Protein AF-A0A938E0W3-F1 (afdb_monomer_lite)

Secondary structure (DSSP, 8-state):
------EEEEEEEETTEEEEEEE--TTS----HHHH--

Sequence (38 aa):
PDGTRIVVEVADVRGRQVRLAVTAPPEVAVTRQEVSGR

Radius of gyration: 12.6 Å; chains: 1; bounding box: 26×25×29 Å

Foldseek 3Di:
DPDWDKDWDFPDDDPPDTDIDIDGPPVDDDDDPVVVVD

Structure (mmCIF, N/CA/C/O backbone):
data_AF-A0A938E0W3-F1
#
_entry.id   AF-A0A938E0W3-F1
#
loop_
_atom_site.group_PDB
_atom_site.id
_atom_site.type_symbol
_atom_site.label_atom_id
_atom_site.label_alt_id
_atom_site.label_comp_id
_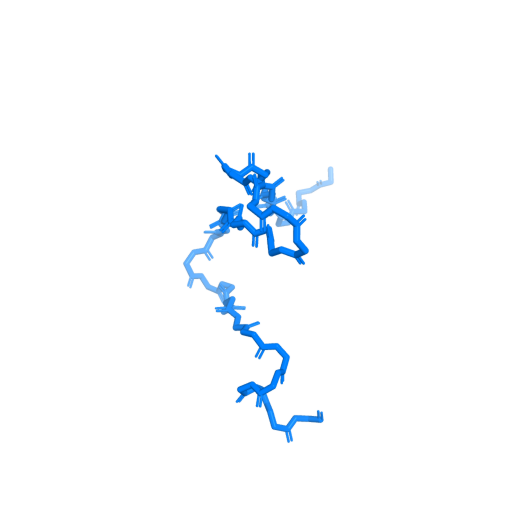atom_site.label_asym_id
_atom_site.label_entity_id
_atom_site.label_seq_id
_atom_site.pdbx_PDB_ins_code
_atom_site.Cartn_x
_atom_site.Cartn_y
_atom_site.Cartn_z
_atom_site.occupancy
_atom_site.B_iso_or_equiv
_atom_site.auth_seq_id
_atom_site.auth_comp_id
_atom_site.auth_asym_id
_atom_site.auth_atom_id
_atom_site.pdbx_PDB_model_num
ATOM 1 N N . PRO A 1 1 ? 16.980 13.644 -11.458 1.00 47.56 1 PRO A N 1
ATOM 2 C CA . PRO A 1 1 ? 17.533 12.482 -10.732 1.00 47.56 1 PRO A CA 1
ATOM 3 C C . PRO A 1 1 ? 16.499 11.358 -10.741 1.00 47.56 1 PRO A C 1
ATOM 5 O O . PRO A 1 1 ? 15.509 11.422 -10.016 1.00 47.56 1 PRO A O 1
ATOM 8 N N . ASP A 1 2 ? 16.698 10.399 -11.639 1.00 59.69 2 ASP A N 1
ATOM 9 C CA . ASP A 1 2 ? 15.757 9.315 -11.920 1.00 59.69 2 ASP A CA 1
ATOM 10 C C . ASP A 1 2 ? 15.868 8.253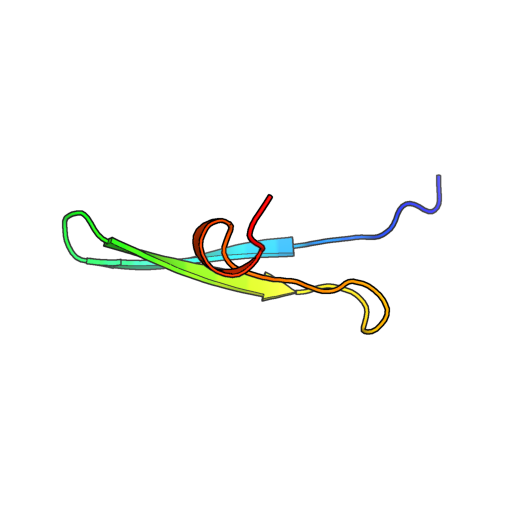 -10.821 1.00 59.69 2 ASP A C 1
ATOM 12 O O . ASP A 1 2 ? 16.547 7.240 -10.951 1.00 59.69 2 ASP A O 1
ATOM 16 N N . GLY A 1 3 ? 15.284 8.561 -9.664 1.00 72.38 3 GLY A N 1
ATOM 17 C CA . GLY A 1 3 ? 15.188 7.643 -8.537 1.00 72.38 3 GLY A CA 1
ATOM 18 C C . GLY A 1 3 ? 13.953 6.756 -8.656 1.00 72.38 3 GLY A C 1
ATOM 19 O O . GLY A 1 3 ? 12.896 7.203 -9.104 1.00 72.38 3 GLY A O 1
ATOM 20 N N . THR A 1 4 ? 14.070 5.508 -8.205 1.00 81.44 4 THR A N 1
ATOM 21 C CA . THR A 1 4 ? 12.936 4.591 -8.059 1.00 81.44 4 THR A CA 1
ATOM 22 C C . THR A 1 4 ? 11.862 5.220 -7.173 1.00 81.44 4 THR A C 1
ATOM 24 O O . THR A 1 4 ? 12.085 5.483 -5.991 1.00 81.44 4 THR A O 1
ATOM 27 N N . ARG A 1 5 ? 10.679 5.472 -7.743 1.00 91.12 5 ARG A N 1
ATOM 28 C CA . ARG A 1 5 ? 9.548 6.044 -7.010 1.00 91.12 5 ARG A CA 1
ATOM 29 C C . ARG A 1 5 ? 8.782 4.937 -6.298 1.00 91.12 5 ARG A C 1
ATOM 31 O O . ARG A 1 5 ? 8.155 4.103 -6.942 1.00 91.12 5 ARG A O 1
ATOM 38 N N . ILE A 1 6 ? 8.788 4.983 -4.972 1.00 94.69 6 ILE A N 1
ATOM 39 C CA . ILE A 1 6 ? 7.930 4.162 -4.118 1.00 94.69 6 ILE A CA 1
ATOM 40 C C . ILE A 1 6 ? 6.908 5.095 -3.476 1.00 94.69 6 ILE A C 1
ATOM 42 O O . ILE A 1 6 ? 7.270 6.143 -2.942 1.00 94.69 6 ILE A O 1
ATOM 46 N N . VAL A 1 7 ? 5.631 4.731 -3.547 1.00 96.44 7 VAL A N 1
ATOM 47 C CA . VAL A 1 7 ? 4.534 5.475 -2.919 1.00 96.44 7 VAL A CA 1
ATOM 48 C C . VAL A 1 7 ? 3.926 4.599 -1.836 1.00 96.44 7 VAL A C 1
ATOM 50 O O . VAL A 1 7 ? 3.578 3.448 -2.093 1.00 96.44 7 VAL A O 1
ATOM 53 N N . VAL A 1 8 ? 3.809 5.141 -0.626 1.00 97.25 8 VAL A N 1
ATOM 54 C CA . VAL A 1 8 ? 3.167 4.475 0.509 1.00 97.25 8 VAL A CA 1
ATOM 55 C C . VAL A 1 8 ? 1.992 5.326 0.956 1.00 97.25 8 VAL A C 1
ATOM 57 O O . VAL A 1 8 ? 2.158 6.508 1.251 1.00 97.25 8 VAL A O 1
ATOM 60 N N . GLU A 1 9 ? 0.815 4.720 1.025 1.00 98.19 9 GLU A N 1
ATOM 61 C CA . GLU A 1 9 ? -0.427 5.383 1.410 1.00 98.19 9 GLU A CA 1
ATOM 62 C C . GLU A 1 9 ? -1.045 4.690 2.623 1.00 98.19 9 GLU A C 1
ATOM 64 O O . GLU A 1 9 ? -1.024 3.461 2.748 1.00 98.19 9 GLU A O 1
ATOM 69 N N . VAL A 1 10 ? -1.633 5.488 3.514 1.00 97.69 10 VAL A N 1
ATOM 70 C CA . VAL A 1 10 ? -2.478 4.979 4.595 1.00 97.69 10 VAL A CA 1
ATOM 71 C C . VAL A 1 10 ? -3.863 4.723 4.015 1.00 97.69 10 VAL A C 1
ATOM 73 O O . VAL A 1 10 ? -4.611 5.658 3.749 1.00 97.69 10 VAL A O 1
ATOM 76 N N . ALA A 1 11 ? -4.194 3.451 3.812 1.00 97.50 11 ALA A N 1
ATOM 77 C CA . ALA A 1 11 ? -5.478 3.050 3.250 1.00 97.50 11 ALA A CA 1
ATOM 78 C C . ALA A 1 11 ? -6.587 2.985 4.313 1.00 97.50 11 ALA A C 1
ATOM 80 O O . ALA A 1 11 ? -7.752 3.205 3.997 1.00 97.50 11 ALA A O 1
ATOM 81 N N . ASP A 1 12 ? -6.241 2.632 5.556 1.00 97.94 12 ASP A N 1
ATOM 82 C CA . ASP A 1 12 ? -7.192 2.512 6.669 1.00 97.94 12 ASP A CA 1
ATOM 83 C C . ASP A 1 12 ? -6.458 2.540 8.022 1.00 97.94 12 ASP A C 1
ATOM 85 O O . ASP A 1 12 ? -5.309 2.092 8.124 1.00 97.94 12 ASP A O 1
ATOM 89 N N . VAL A 1 13 ? -7.132 3.005 9.074 1.00 98.00 13 VAL A N 1
ATOM 90 C CA . VAL A 1 13 ? -6.643 2.990 10.460 1.00 98.00 13 VAL A CA 1
ATOM 91 C C . VAL A 1 13 ? -7.708 2.365 11.356 1.00 98.00 13 VAL A C 1
ATOM 93 O O . VAL A 1 13 ? -8.808 2.889 11.505 1.00 98.00 13 VAL A O 1
ATOM 96 N N . ARG A 1 14 ? -7.365 1.248 12.004 1.00 97.75 14 ARG A N 1
ATOM 97 C CA . ARG A 1 14 ? -8.249 0.499 12.908 1.00 97.75 14 ARG A CA 1
ATOM 98 C C . ARG A 1 14 ? -7.619 0.387 14.285 1.00 97.75 14 ARG A C 1
ATOM 100 O O . ARG A 1 14 ? -6.886 -0.559 14.583 1.00 97.75 14 ARG A O 1
ATOM 107 N N . GLY A 1 15 ? -7.903 1.370 15.134 1.00 96.62 15 GLY A N 1
ATOM 108 C CA . GLY A 1 15 ? -7.324 1.453 16.472 1.00 96.62 15 GLY A CA 1
ATOM 109 C C . GLY A 1 15 ? -5.797 1.505 16.402 1.00 96.62 15 GLY A C 1
ATOM 110 O O . GLY A 1 15 ? -5.232 2.491 15.946 1.00 96.62 15 GLY A O 1
ATOM 111 N N . ARG A 1 16 ? -5.131 0.429 16.838 1.00 97.00 16 ARG A N 1
ATOM 112 C CA . ARG A 1 16 ? -3.659 0.310 16.822 1.00 97.00 16 ARG A CA 1
ATOM 113 C C . ARG A 1 16 ? -3.087 -0.298 15.537 1.00 97.00 16 ARG A C 1
ATOM 115 O O . ARG A 1 16 ? -1.876 -0.457 15.440 1.00 97.00 16 ARG A O 1
ATOM 122 N N . GLN A 1 17 ? -3.930 -0.677 14.579 1.00 97.31 17 GLN A N 1
ATOM 123 C CA . GLN A 1 17 ? -3.501 -1.271 13.314 1.00 97.31 17 GLN A CA 1
ATOM 124 C C . GLN A 1 17 ? -3.664 -0.267 12.173 1.00 97.31 17 GLN A C 1
ATOM 126 O O . GLN A 1 17 ? -4.674 0.430 12.094 1.00 97.31 17 GLN A O 1
ATOM 131 N N . VAL A 1 18 ? -2.691 -0.232 11.262 1.00 97.88 18 VAL A N 1
ATOM 132 C CA . VAL A 1 18 ? -2.723 0.597 10.051 1.00 97.88 18 VAL A CA 1
ATOM 133 C C . VAL A 1 18 ? -2.626 -0.309 8.830 1.00 97.88 18 VAL A C 1
ATOM 135 O O . VAL A 1 18 ? -1.755 -1.179 8.763 1.00 97.88 18 VAL A O 1
ATOM 138 N N . ARG A 1 19 ? -3.512 -0.109 7.851 1.00 97.81 19 ARG A N 1
ATOM 139 C CA . ARG A 1 19 ? -3.407 -0.743 6.536 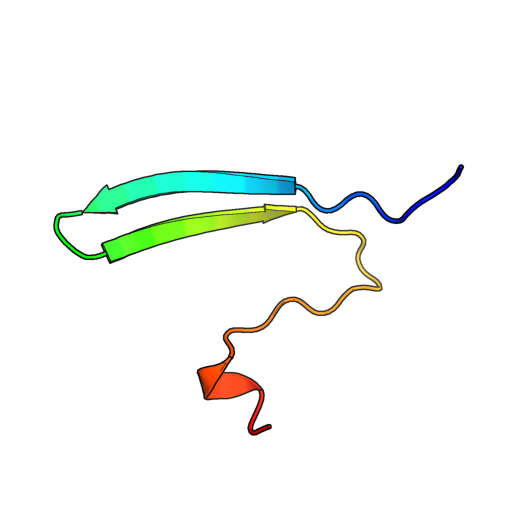1.00 97.81 19 ARG A CA 1
ATOM 140 C C . ARG A 1 19 ? -2.625 0.179 5.609 1.00 97.81 19 ARG A C 1
ATOM 142 O O . ARG A 1 19 ? -3.070 1.288 5.327 1.00 97.81 19 ARG A O 1
ATOM 149 N N . LEU A 1 20 ? -1.488 -0.303 5.118 1.00 97.88 20 LEU A N 1
ATOM 150 C CA . LEU A 1 20 ? -0.663 0.404 4.141 1.00 97.88 20 LEU A CA 1
ATOM 151 C C . LEU A 1 20 ? -0.906 -0.160 2.740 1.00 97.88 20 LEU A C 1
ATOM 153 O O . LEU A 1 20 ? -0.946 -1.381 2.566 1.00 97.88 20 LEU A O 1
ATOM 157 N N . ALA A 1 21 ? -1.045 0.723 1.756 1.00 97.38 21 ALA A N 1
ATOM 158 C CA . ALA A 1 21 ? -0.922 0.392 0.342 1.00 97.38 21 ALA A CA 1
ATOM 159 C C . ALA A 1 21 ? 0.458 0.854 -0.136 1.00 97.38 21 ALA A C 1
ATOM 161 O O . ALA A 1 21 ? 0.863 1.982 0.139 1.00 97.38 21 ALA A O 1
ATOM 162 N N . VAL A 1 22 ? 1.198 -0.023 -0.814 1.00 97.00 22 VAL A N 1
ATOM 163 C CA . VAL A 1 22 ? 2.540 0.280 -1.323 1.00 97.00 22 VAL A CA 1
ATOM 164 C C . VAL A 1 22 ? 2.539 0.072 -2.827 1.00 97.00 22 VAL A C 1
ATOM 166 O O . VAL A 1 22 ? 2.240 -1.022 -3.297 1.00 97.00 22 VAL A O 1
ATOM 169 N N . THR A 1 23 ? 2.888 1.121 -3.565 1.00 96.56 23 THR A N 1
ATOM 170 C CA . THR A 1 23 ? 3.104 1.074 -5.011 1.00 96.56 23 THR A CA 1
ATOM 171 C C . THR A 1 23 ? 4.595 1.205 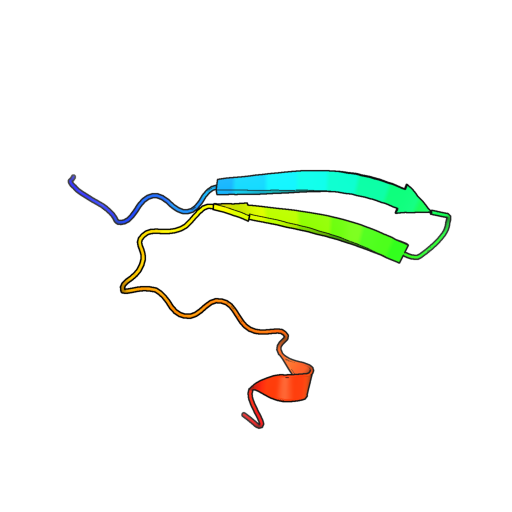-5.278 1.00 96.56 23 THR A C 1
ATOM 173 O O . THR A 1 23 ? 5.216 2.193 -4.879 1.00 96.56 23 THR A O 1
ATOM 176 N N . ALA A 1 24 ? 5.166 0.212 -5.949 1.00 95.25 24 ALA A N 1
ATOM 177 C CA . ALA A 1 24 ? 6.574 0.165 -6.317 1.00 95.25 24 ALA A CA 1
ATOM 178 C C . ALA A 1 24 ? 6.733 -0.484 -7.705 1.00 95.25 24 ALA A C 1
ATOM 180 O O . ALA A 1 24 ? 5.836 -1.219 -8.131 1.00 95.25 24 ALA A O 1
ATOM 181 N N . PRO A 1 25 ? 7.847 -0.230 -8.416 1.00 94.50 25 PRO A N 1
ATOM 182 C CA . PRO A 1 25 ? 8.188 -0.966 -9.629 1.00 94.50 25 PRO A CA 1
ATOM 183 C C . PRO A 1 25 ? 8.312 -2.477 -9.372 1.00 94.50 25 PRO A C 1
ATOM 185 O O . PRO A 1 25 ? 8.665 -2.876 -8.258 1.00 94.50 25 PRO A O 1
ATOM 188 N N . PRO A 1 26 ? 8.044 -3.324 -10.381 1.00 90.56 26 PRO A N 1
ATOM 189 C CA . PRO A 1 26 ? 7.997 -4.779 -10.220 1.00 90.56 26 PRO A CA 1
ATOM 190 C C . PRO A 1 26 ? 9.328 -5.406 -9.777 1.00 90.56 26 PRO A C 1
ATOM 192 O O . PRO A 1 26 ? 9.327 -6.470 -9.164 1.00 90.56 26 PRO A O 1
ATOM 195 N N . GLU A 1 27 ? 10.459 -4.762 -10.058 1.00 92.56 27 GLU A N 1
ATOM 196 C CA . GLU A 1 27 ? 11.792 -5.198 -9.642 1.00 92.56 27 GLU A CA 1
ATOM 197 C C . GLU A 1 27 ? 12.084 -4.973 -8.146 1.00 92.56 27 GLU A C 1
ATOM 199 O O . GLU A 1 27 ? 13.065 -5.502 -7.620 1.00 92.56 27 GLU A O 1
ATOM 204 N N . VAL A 1 28 ? 11.241 -4.212 -7.439 1.00 92.38 28 VAL A N 1
ATOM 205 C CA . VAL A 1 28 ? 11.395 -3.925 -6.008 1.00 92.38 28 VAL A CA 1
ATOM 206 C C . VAL A 1 28 ? 10.508 -4.858 -5.189 1.00 92.38 28 VAL A C 1
ATOM 208 O O . VAL A 1 28 ? 9.288 -4.708 -5.137 1.00 92.38 28 VAL A O 1
ATOM 211 N N . ALA A 1 29 ? 11.128 -5.798 -4.479 1.00 92.56 29 ALA A N 1
ATOM 212 C CA . ALA A 1 29 ? 10.415 -6.644 -3.529 1.00 92.56 29 ALA A CA 1
ATOM 213 C C . ALA A 1 29 ? 9.933 -5.825 -2.316 1.00 92.56 29 ALA A C 1
ATOM 215 O O . ALA A 1 29 ? 10.719 -5.143 -1.656 1.00 92.56 29 ALA A O 1
ATOM 216 N N . VAL A 1 30 ? 8.642 -5.935 -1.993 1.00 93.44 30 VAL A N 1
ATOM 217 C CA . VAL A 1 30 ? 8.029 -5.313 -0.811 1.00 93.44 30 VAL A CA 1
ATOM 218 C C . VAL A 1 30 ? 7.571 -6.410 0.143 1.00 93.44 30 VAL A C 1
ATOM 220 O O . VAL A 1 30 ? 6.661 -7.178 -0.162 1.00 93.44 30 VAL A O 1
ATOM 223 N N . THR A 1 31 ? 8.188 -6.482 1.319 1.00 94.81 31 THR A N 1
ATOM 224 C CA . THR A 1 31 ? 7.912 -7.512 2.331 1.00 94.81 31 THR A CA 1
ATOM 225 C C . THR A 1 31 ? 7.775 -6.895 3.719 1.00 94.81 31 THR A C 1
ATOM 227 O O . THR A 1 31 ? 8.381 -5.866 4.015 1.00 94.81 31 THR A O 1
ATOM 230 N N . ARG A 1 32 ? 7.021 -7.544 4.614 1.00 92.56 32 ARG A N 1
ATOM 231 C CA . ARG A 1 32 ? 7.025 -7.189 6.043 1.00 92.56 32 ARG A CA 1
ATOM 232 C C . ARG A 1 32 ? 8.363 -7.573 6.671 1.00 92.56 32 ARG A C 1
ATOM 234 O O . ARG A 1 32 ? 8.910 -8.621 6.339 1.00 92.56 32 ARG A O 1
ATOM 241 N N . GLN A 1 33 ? 8.857 -6.759 7.603 1.00 89.62 33 GLN A N 1
ATOM 242 C CA . GLN A 1 33 ? 10.145 -7.000 8.262 1.00 89.62 33 GLN A CA 1
ATOM 243 C C . GLN A 1 33 ? 10.201 -8.370 8.953 1.00 89.62 33 GLN A C 1
ATOM 245 O O . GLN A 1 33 ? 11.161 -9.101 8.751 1.00 89.62 33 GLN A O 1
ATOM 2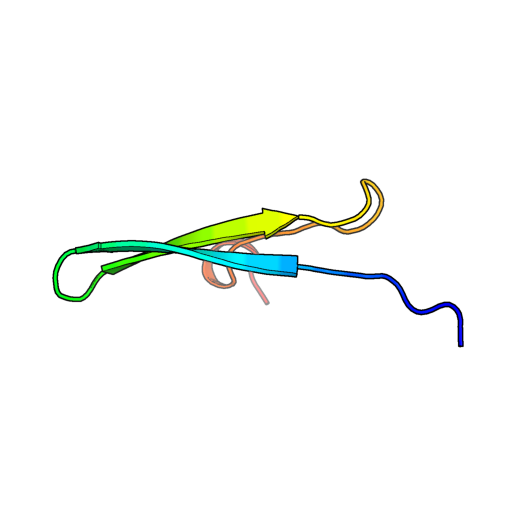50 N N . GLU A 1 34 ? 9.136 -8.758 9.662 1.00 90.50 34 GLU A N 1
ATOM 251 C CA . GLU A 1 34 ? 9.012 -10.065 10.335 1.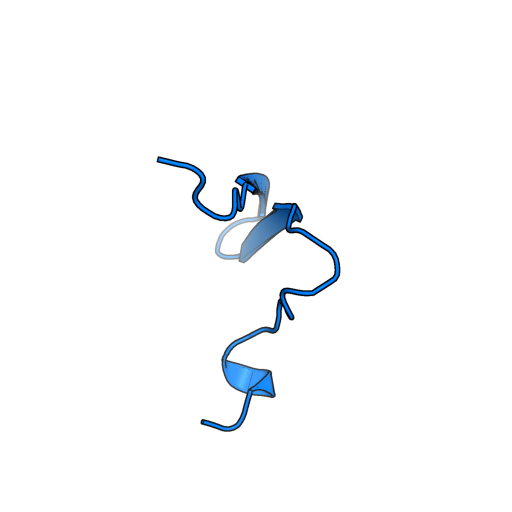00 90.50 34 GLU A CA 1
ATOM 252 C C . GLU A 1 34 ? 9.173 -11.260 9.379 1.00 90.50 34 GLU A C 1
ATOM 254 O O . GLU A 1 34 ? 9.587 -12.337 9.792 1.00 90.50 34 GLU A O 1
ATOM 259 N N . VAL A 1 35 ? 8.862 -11.071 8.093 1.00 77.31 35 VAL A N 1
ATOM 260 C CA . VAL A 1 35 ? 8.971 -12.101 7.046 1.00 77.31 35 VAL A CA 1
ATOM 261 C C . VAL A 1 35 ? 10.351 -12.086 6.381 1.00 77.31 35 VAL A C 1
ATOM 263 O O . VAL A 1 35 ? 10.787 -13.098 5.845 1.00 77.31 35 VAL A O 1
ATOM 266 N N . SER A 1 36 ? 11.057 -10.953 6.425 1.00 73.62 36 SER A N 1
ATOM 267 C CA . SER A 1 36 ? 12.363 -10.774 5.777 1.00 73.62 36 SER A CA 1
ATOM 268 C C . SER A 1 36 ? 13.486 -11.573 6.459 1.00 73.62 36 SER A C 1
ATOM 270 O O . SER A 1 36 ? 14.528 -11.803 5.851 1.00 73.62 36 SER A O 1
ATOM 272 N N . GLY A 1 37 ? 13.282 -12.026 7.705 1.00 59.53 37 GLY A N 1
ATOM 273 C CA . GLY A 1 37 ? 14.214 -12.911 8.419 1.00 59.53 37 GLY A CA 1
ATOM 274 C C . GLY A 1 37 ? 15.614 -12.328 8.662 1.00 59.53 37 GLY A C 1
ATOM 275 O O . GLY A 1 37 ? 16.522 -13.080 9.010 1.00 59.53 37 GLY A O 1
ATOM 276 N N . ARG A 1 38 ? 15.793 -11.019 8.450 1.00 55.38 38 ARG A N 1
ATOM 277 C CA . ARG A 1 38 ? 17.015 -10.261 8.744 1.00 55.38 38 ARG A CA 1
ATOM 278 C C . ARG A 1 38 ? 16.982 -9.670 10.142 1.00 55.38 38 ARG A C 1
ATOM 280 O O . ARG A 1 38 ? 15.904 -9.159 10.523 1.00 55.38 38 ARG A O 1
#

pLDDT: mean 89.15, std 13.28, range [47.56, 98.19]